Protein AF-A0A1N6N6V3-F1 (afdb_monomer)

pLDDT: mean 80.0, std 18.62, range [38.84, 97.12]

Structure (mmCIF, N/CA/C/O backbone):
data_AF-A0A1N6N6V3-F1
#
_entry.id   AF-A0A1N6N6V3-F1
#
loop_
_atom_site.group_PDB
_atom_site.id
_atom_site.type_symbol
_atom_site.label_atom_id
_atom_site.label_alt_id
_atom_site.label_comp_id
_atom_site.label_asym_id
_atom_site.label_entity_id
_atom_site.label_seq_id
_atom_site.pdbx_PDB_ins_code
_atom_site.Cartn_x
_atom_site.Cartn_y
_atom_site.Cartn_z
_atom_site.occupancy
_atom_site.B_iso_or_equiv
_atom_site.auth_seq_id
_atom_site.auth_comp_id
_atom_site.auth_asym_id
_atom_site.auth_atom_id
_atom_site.pdbx_PDB_model_num
ATOM 1 N N . MET A 1 1 ? -38.555 -11.543 -33.186 1.00 40.53 1 MET A N 1
ATOM 2 C CA . MET A 1 1 ? -37.165 -11.789 -32.745 1.00 40.53 1 MET A CA 1
ATOM 3 C C . MET A 1 1 ? -36.917 -10.928 -31.521 1.00 40.53 1 MET A C 1
ATOM 5 O O . MET A 1 1 ? -36.779 -9.720 -31.650 1.00 40.53 1 MET A O 1
ATOM 9 N N . SER A 1 2 ? -37.015 -11.528 -30.337 1.00 38.84 2 SER A N 1
ATOM 10 C CA . SER A 1 2 ? -36.972 -10.816 -29.059 1.00 38.84 2 SER A CA 1
ATOM 11 C C . SER A 1 2 ? -35.525 -10.613 -28.621 1.00 38.84 2 SER A C 1
ATOM 13 O O . SER A 1 2 ? -34.852 -11.569 -28.245 1.00 38.84 2 SER A O 1
ATOM 15 N N . SER A 1 3 ? -35.045 -9.372 -28.673 1.00 44.25 3 SER A N 1
ATOM 16 C CA . SER A 1 3 ? -33.745 -8.985 -28.124 1.00 44.25 3 SER A CA 1
ATOM 17 C C . SER A 1 3 ? -33.846 -8.945 -26.601 1.00 44.25 3 SER A C 1
ATOM 19 O O . SER A 1 3 ? -34.416 -8.023 -26.022 1.00 44.25 3 SER A O 1
ATOM 21 N N . THR A 1 4 ? -33.331 -9.984 -25.949 1.00 51.66 4 THR A N 1
ATOM 22 C CA . THR A 1 4 ? -33.247 -10.104 -24.492 1.00 51.66 4 THR A CA 1
ATOM 23 C C . THR A 1 4 ? -32.495 -8.923 -23.886 1.00 51.66 4 THR A C 1
ATOM 25 O O . THR A 1 4 ? -31.285 -8.770 -24.060 1.00 51.66 4 THR A O 1
ATOM 28 N N . ASN A 1 5 ? -33.249 -8.116 -23.144 1.00 47.41 5 ASN A N 1
ATOM 29 C CA . ASN A 1 5 ? -32.789 -7.097 -22.215 1.00 47.41 5 ASN A CA 1
ATOM 30 C C . ASN A 1 5 ? -31.842 -7.757 -21.193 1.00 47.41 5 ASN A C 1
ATOM 32 O O . ASN A 1 5 ? -32.288 -8.500 -20.320 1.00 47.41 5 ASN A O 1
ATOM 36 N N . LYS A 1 6 ? -30.526 -7.539 -21.313 1.00 55.72 6 LYS A N 1
ATOM 37 C CA . LYS A 1 6 ? -29.553 -7.977 -20.301 1.00 55.72 6 LYS A CA 1
ATOM 38 C C . LYS A 1 6 ? -29.685 -7.065 -19.086 1.00 55.72 6 LYS A C 1
ATOM 40 O O . LYS A 1 6 ? -28.981 -6.067 -18.958 1.00 55.72 6 LYS A O 1
ATOM 45 N N . THR A 1 7 ? -30.584 -7.419 -18.178 1.00 55.25 7 THR A N 1
ATOM 46 C CA . THR A 1 7 ? -30.611 -6.889 -16.816 1.00 55.25 7 THR A CA 1
ATOM 47 C C . THR A 1 7 ? -29.370 -7.371 -16.067 1.00 55.25 7 THR A C 1
ATOM 49 O O . THR A 1 7 ? -29.430 -8.306 -15.279 1.00 55.25 7 THR A O 1
ATOM 52 N N . SER A 1 8 ? -28.229 -6.720 -16.293 1.00 56.22 8 SER A N 1
ATOM 53 C CA . SER A 1 8 ? -27.065 -6.812 -15.405 1.00 56.22 8 SER A CA 1
ATOM 54 C C . SER A 1 8 ? -27.286 -5.912 -14.184 1.00 56.22 8 SER A C 1
ATOM 56 O O . SER A 1 8 ? -26.527 -4.985 -13.918 1.00 56.22 8 SER A O 1
ATOM 58 N N . ARG A 1 9 ? -28.379 -6.162 -13.461 1.00 57.53 9 ARG A N 1
ATOM 59 C CA . ARG A 1 9 ? -28.563 -5.708 -12.083 1.00 57.53 9 ARG A CA 1
ATOM 60 C C . ARG A 1 9 ? -28.093 -6.847 -11.193 1.00 57.53 9 ARG A C 1
ATOM 62 O O . ARG A 1 9 ? -28.920 -7.588 -10.682 1.00 57.53 9 ARG A O 1
ATOM 69 N N . ASP A 1 10 ? -26.785 -7.039 -11.070 1.00 54.03 10 ASP A N 1
ATOM 70 C CA . ASP A 1 10 ? -26.282 -7.936 -10.036 1.00 54.03 10 ASP A CA 1
ATOM 71 C C . ASP A 1 10 ? -24.847 -7.575 -9.626 1.00 54.03 10 ASP A C 1
ATOM 73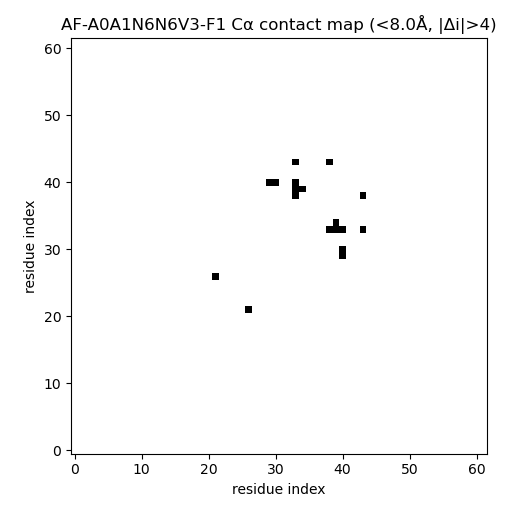 O O . ASP A 1 10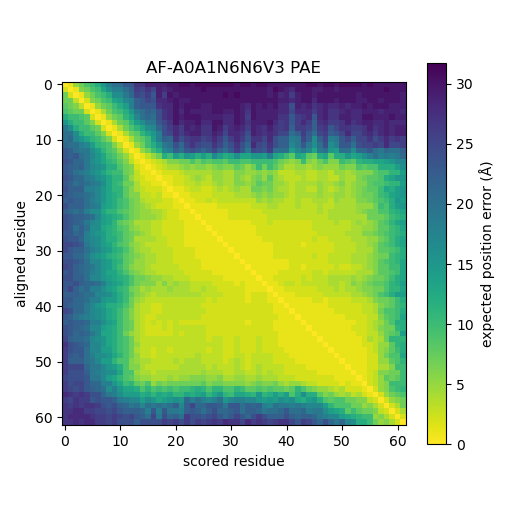 ? -23.929 -7.573 -10.446 1.00 54.03 10 ASP A O 1
ATOM 77 N N . ARG A 1 11 ? -24.698 -7.338 -8.314 1.00 57.00 11 ARG A N 1
ATOM 78 C CA . ARG A 1 11 ? -23.463 -7.253 -7.509 1.00 57.00 11 ARG A CA 1
ATOM 79 C C . ARG A 1 11 ? -22.704 -5.927 -7.530 1.00 57.00 11 ARG A C 1
ATOM 81 O O . ARG A 1 11 ? -21.588 -5.824 -8.039 1.00 57.00 11 ARG A O 1
ATOM 88 N N . HIS A 1 12 ? -23.231 -4.954 -6.788 1.00 56.44 12 HIS A N 1
ATOM 89 C CA . HIS A 1 12 ? -22.341 -4.083 -6.020 1.00 56.44 12 HIS A CA 1
ATOM 90 C C . HIS A 1 12 ? -21.521 -4.983 -5.080 1.00 56.44 12 HIS A C 1
ATOM 92 O O . HIS A 1 12 ? -22.049 -5.498 -4.102 1.00 56.44 12 HIS A O 1
ATOM 98 N N . ARG A 1 13 ? -20.259 -5.266 -5.420 1.00 61.19 13 ARG A N 1
ATOM 99 C CA . ARG A 1 13 ? -19.307 -5.852 -4.465 1.00 61.19 13 ARG A CA 1
ATOM 100 C C . ARG A 1 13 ? -19.095 -4.827 -3.347 1.00 61.19 13 ARG A C 1
ATOM 102 O O . ARG A 1 13 ? -18.931 -3.652 -3.668 1.00 61.19 13 ARG A O 1
ATOM 109 N N . ASP A 1 14 ? -18.999 -5.264 -2.090 1.00 74.88 14 ASP A N 1
ATOM 110 C CA . ASP A 1 14 ? -18.659 -4.440 -0.905 1.00 74.88 14 ASP A CA 1
ATOM 111 C C . ASP A 1 14 ? -17.220 -3.871 -0.939 1.00 74.88 14 ASP A C 1
ATOM 113 O O . ASP A 1 14 ? -16.567 -3.653 0.079 1.00 74.88 14 ASP A O 1
ATOM 117 N N . LEU A 1 15 ? -16.671 -3.676 -2.134 1.00 75.62 15 LEU A N 1
ATOM 118 C CA . LEU A 1 15 ? -15.312 -3.249 -2.388 1.00 75.62 15 LEU A CA 1
ATOM 119 C C . LEU A 1 15 ? -15.359 -1.891 -3.073 1.00 75.62 15 LEU A C 1
ATOM 121 O O . LEU A 1 15 ? -15.855 -1.755 -4.191 1.00 75.62 15 LEU A O 1
ATOM 125 N N . VAL A 1 16 ? -14.783 -0.892 -2.414 1.00 82.00 16 VAL A N 1
ATOM 126 C CA . VAL A 1 16 ? -14.533 0.416 -3.016 1.00 82.00 16 VAL A CA 1
ATOM 127 C C . VAL A 1 16 ? -13.164 0.385 -3.686 1.00 82.00 16 VAL A C 1
ATOM 129 O O . VAL A 1 16 ? -12.164 0.014 -3.069 1.00 82.00 16 VAL A O 1
ATOM 132 N N . GLN A 1 17 ? -13.103 0.787 -4.955 1.00 86.38 17 GLN A N 1
ATOM 133 C CA . GLN A 1 17 ? -11.831 1.014 -5.630 1.00 86.38 17 GLN A CA 1
ATOM 134 C C . GLN A 1 17 ? -11.337 2.427 -5.319 1.00 86.38 17 GLN A C 1
ATOM 136 O O . GLN A 1 17 ? -11.992 3.409 -5.660 1.00 86.38 17 GLN A O 1
ATOM 141 N N . MET A 1 18 ? -10.148 2.530 -4.729 1.00 84.00 18 MET A N 1
ATOM 142 C CA . MET A 1 18 ? -9.477 3.809 -4.513 1.00 84.00 18 MET A CA 1
ATOM 143 C C . MET A 1 18 ? -8.417 4.044 -5.585 1.00 84.00 18 MET A C 1
ATOM 145 O O . MET A 1 18 ? -7.682 3.133 -5.968 1.00 84.00 18 MET A O 1
ATOM 149 N N 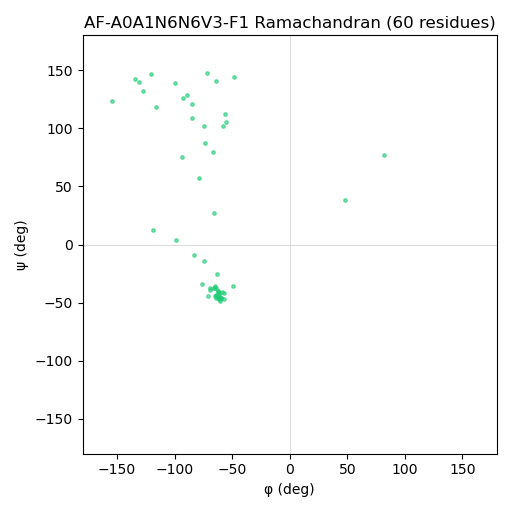. LYS A 1 19 ? -8.336 5.284 -6.064 1.00 88.12 19 LYS A N 1
ATOM 150 C CA . LYS A 1 19 ? -7.278 5.756 -6.959 1.00 88.12 19 LYS A CA 1
ATOM 151 C C . LYS A 1 19 ? -6.672 7.010 -6.348 1.00 88.12 19 LYS A C 1
ATOM 153 O O . LYS A 1 19 ? -7.407 7.904 -5.942 1.00 88.12 19 LYS A O 1
ATOM 158 N N . ALA A 1 20 ? -5.349 7.064 -6.294 1.00 85.06 20 ALA A N 1
ATOM 159 C CA . ALA A 1 20 ? -4.609 8.205 -5.778 1.00 85.06 20 ALA A CA 1
ATOM 160 C C . ALA A 1 20 ? -3.468 8.544 -6.733 1.00 85.06 20 ALA A C 1
ATOM 162 O O . ALA A 1 20 ? -2.827 7.654 -7.296 1.00 85.06 20 ALA A O 1
ATOM 163 N N . TRP A 1 21 ? -3.225 9.838 -6.898 1.00 92.12 21 TRP A N 1
ATOM 164 C CA . TRP A 1 21 ? -2.051 10.342 -7.591 1.00 92.12 21 TRP A CA 1
ATOM 165 C C . TRP A 1 21 ? -0.964 10.597 -6.558 1.00 92.12 21 TRP A C 1
ATOM 167 O O . TRP A 1 21 ? -1.195 11.286 -5.568 1.00 92.12 21 TRP A O 1
ATOM 177 N N . VAL A 1 22 ? 0.204 10.007 -6.781 1.00 90.19 22 VAL A N 1
ATOM 178 C CA . VAL A 1 22 ? 1.347 10.080 -5.871 1.00 90.19 22 VAL A CA 1
ATOM 179 C C . VAL A 1 22 ? 2.575 10.470 -6.698 1.00 90.19 22 VAL A C 1
ATOM 181 O O . VAL A 1 22 ? 2.707 9.967 -7.820 1.00 90.19 22 VAL A O 1
ATOM 184 N N . PRO A 1 23 ? 3.463 11.344 -6.188 1.00 97.12 23 PRO A N 1
ATOM 185 C CA . PRO A 1 23 ? 4.748 11.633 -6.819 1.00 97.12 23 PRO A CA 1
ATOM 186 C C . PRO A 1 23 ? 5.514 10.361 -7.197 1.00 97.12 23 PRO A C 1
ATOM 188 O O . PRO A 1 23 ? 5.460 9.358 -6.479 1.00 97.12 23 PRO A O 1
ATOM 191 N N . ALA A 1 24 ? 6.230 10.408 -8.322 1.00 95.62 24 ALA A N 1
ATOM 192 C CA . ALA A 1 24 ? 6.918 9.243 -8.878 1.00 95.62 24 ALA A CA 1
ATOM 193 C C . ALA A 1 24 ? 7.910 8.620 -7.883 1.00 95.62 24 ALA A C 1
ATOM 195 O O . ALA A 1 24 ? 7.909 7.401 -7.714 1.00 95.62 24 ALA A O 1
ATOM 196 N N . ASP A 1 25 ? 8.668 9.451 -7.168 1.00 96.88 25 ASP A N 1
ATOM 197 C CA . ASP A 1 25 ? 9.674 9.001 -6.201 1.00 96.88 25 ASP A CA 1
ATOM 198 C C . ASP A 1 25 ? 9.034 8.249 -5.029 1.00 96.88 25 ASP A C 1
ATOM 200 O O . ASP A 1 25 ? 9.453 7.147 -4.678 1.00 96.88 25 ASP A O 1
ATOM 204 N N . LEU A 1 26 ? 7.933 8.784 -4.493 1.00 94.62 26 LEU A N 1
ATOM 205 C CA . LEU A 1 26 ? 7.176 8.139 -3.419 1.00 94.62 26 LEU A CA 1
ATOM 206 C C . LEU A 1 26 ? 6.540 6.826 -3.885 1.00 94.62 26 LEU A C 1
ATOM 208 O O . LEU A 1 26 ? 6.514 5.849 -3.139 1.00 94.62 26 LEU A O 1
ATOM 212 N N . LYS A 1 27 ? 6.055 6.770 -5.131 1.00 94.00 27 LYS A N 1
ATOM 213 C CA . LYS A 1 27 ? 5.549 5.526 -5.720 1.00 94.00 27 LYS A CA 1
ATOM 214 C C . LYS A 1 27 ? 6.663 4.482 -5.849 1.00 94.00 27 LYS A C 1
ATOM 216 O O . LYS A 1 27 ? 6.424 3.316 -5.542 1.00 94.00 27 LYS A O 1
ATOM 221 N N . ALA A 1 28 ? 7.853 4.875 -6.298 1.00 95.38 28 ALA A N 1
ATOM 222 C CA . ALA A 1 28 ? 8.991 3.972 -6.464 1.00 95.38 28 ALA A CA 1
ATOM 223 C C . ALA A 1 28 ? 9.474 3.411 -5.119 1.00 95.38 28 ALA A C 1
ATOM 225 O O . ALA A 1 28 ? 9.678 2.199 -4.981 1.00 95.38 28 ALA A O 1
ATOM 226 N N . GLU A 1 29 ? 9.582 4.270 -4.105 1.00 96.12 29 GLU A N 1
ATOM 227 C CA . GLU A 1 29 ? 9.918 3.850 -2.747 1.00 96.12 29 GLU A CA 1
ATOM 228 C C . GLU A 1 29 ? 8.857 2.893 -2.189 1.00 96.12 29 GLU A C 1
ATOM 230 O O . GLU A 1 29 ? 9.180 1.831 -1.653 1.00 96.12 29 GLU A O 1
ATOM 235 N N . PHE A 1 30 ? 7.578 3.226 -2.373 1.00 94.25 30 PHE A N 1
ATOM 236 C CA . PHE A 1 30 ? 6.470 2.394 -1.922 1.00 94.25 30 PHE A CA 1
ATOM 237 C C . PHE A 1 30 ? 6.498 0.997 -2.555 1.00 94.25 30 PHE A C 1
ATOM 239 O O . PHE A 1 30 ? 6.391 -0.001 -1.843 1.00 94.25 30 PHE A O 1
ATOM 246 N N . VAL A 1 31 ? 6.707 0.906 -3.873 1.00 94.38 31 VAL A N 1
ATOM 247 C CA . VAL A 1 31 ? 6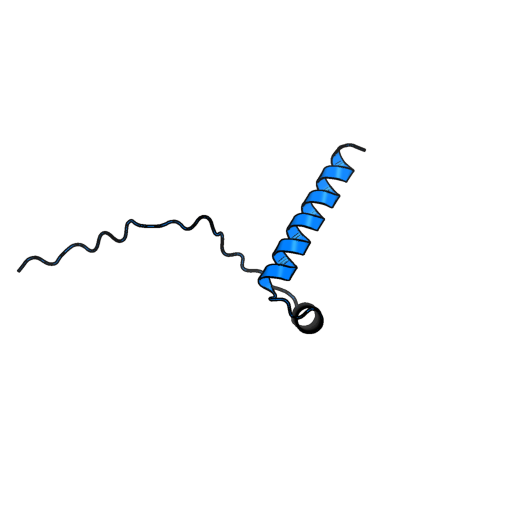.827 -0.379 -4.582 1.00 94.38 31 VAL A CA 1
ATOM 248 C C . VAL A 1 31 ? 8.016 -1.184 -4.058 1.00 94.38 31 VAL A C 1
ATOM 250 O O . VAL A 1 31 ? 7.870 -2.374 -3.788 1.00 94.38 31 VAL A O 1
ATOM 253 N N . THR A 1 32 ? 9.164 -0.540 -3.840 1.00 96.38 32 THR A N 1
ATOM 254 C CA . THR A 1 32 ? 10.346 -1.197 -3.260 1.00 96.38 32 THR A CA 1
ATOM 255 C C . THR A 1 32 ? 10.028 -1.811 -1.897 1.00 96.38 32 THR A C 1
ATOM 257 O O . THR A 1 32 ? 10.332 -2.977 -1.655 1.00 96.38 32 THR A O 1
ATOM 260 N N . ARG A 1 33 ? 9.352 -1.061 -1.018 1.00 94.81 33 ARG A N 1
ATOM 261 C CA . ARG A 1 33 ? 8.949 -1.549 0.310 1.00 94.81 33 ARG A CA 1
ATOM 262 C C . ARG A 1 33 ? 7.939 -2.693 0.243 1.00 94.81 33 ARG A C 1
ATOM 264 O O . ARG A 1 33 ? 8.013 -3.582 1.087 1.00 94.81 33 ARG A O 1
ATOM 271 N N . CYS A 1 34 ? 7.019 -2.676 -0.723 1.00 96.12 34 CYS A N 1
ATOM 272 C CA . CYS A 1 34 ? 6.072 -3.774 -0.940 1.00 96.12 34 CYS A CA 1
ATOM 273 C C . CYS A 1 34 ? 6.806 -5.057 -1.344 1.00 96.12 34 CYS A C 1
ATOM 275 O O . CYS A 1 34 ? 6.582 -6.105 -0.746 1.00 96.12 34 CYS A O 1
ATOM 277 N N . ASN A 1 35 ? 7.747 -4.946 -2.286 1.00 95.31 35 ASN A N 1
ATOM 278 C CA . ASN A 1 35 ? 8.538 -6.078 -2.767 1.00 95.31 35 ASN A CA 1
ATOM 279 C C . ASN A 1 35 ? 9.397 -6.698 -1.656 1.00 95.31 35 ASN A C 1
ATOM 281 O O . ASN A 1 35 ? 9.487 -7.915 -1.562 1.00 95.31 35 ASN A O 1
ATOM 285 N N . LEU A 1 36 ? 9.996 -5.876 -0.785 1.00 95.62 36 LEU A N 1
ATOM 286 C CA . LEU A 1 36 ? 10.781 -6.363 0.360 1.00 95.62 36 LEU A CA 1
ATOM 287 C C . LEU A 1 36 ? 9.951 -7.165 1.372 1.00 95.62 36 LEU A C 1
ATOM 289 O O . LEU A 1 36 ? 10.507 -7.971 2.1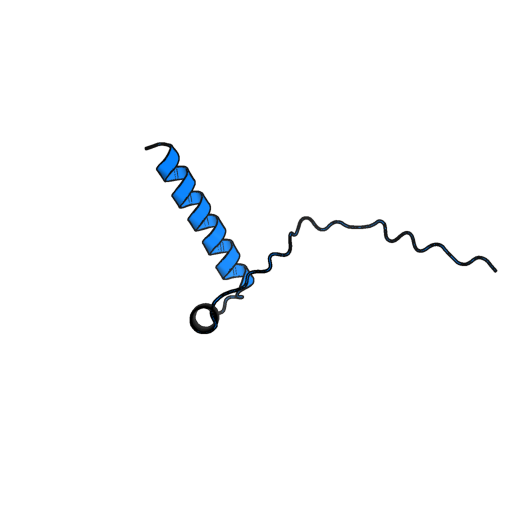10 1.00 95.62 36 LEU A O 1
ATOM 293 N N . GLN A 1 37 ? 8.644 -6.919 1.429 1.00 93.56 37 GLN A N 1
ATOM 294 C CA . GLN A 1 37 ? 7.717 -7.573 2.352 1.00 93.56 37 GLN A CA 1
ATOM 295 C C . GLN A 1 37 ? 6.942 -8.723 1.695 1.00 93.56 37 GLN A C 1
ATOM 297 O O . GLN A 1 37 ? 6.058 -9.279 2.338 1.00 93.56 37 GLN A O 1
ATOM 302 N N . ASP A 1 38 ? 7.241 -9.040 0.428 1.00 96.00 38 ASP A N 1
ATOM 303 C CA . ASP A 1 38 ? 6.486 -9.993 -0.398 1.00 96.00 38 ASP A CA 1
ATOM 304 C C . ASP A 1 38 ? 4.963 -9.746 -0.347 1.00 96.00 38 ASP A C 1
ATOM 306 O O . ASP A 1 38 ? 4.140 -10.657 -0.281 1.00 96.00 38 ASP A O 1
ATOM 310 N N . ALA A 1 39 ? 4.579 -8.465 -0.316 1.00 94.38 39 ALA A N 1
ATOM 311 C CA . ALA A 1 39 ? 3.204 -8.031 -0.113 1.00 94.38 39 ALA A CA 1
ATOM 312 C C . ALA A 1 39 ? 2.709 -7.204 -1.298 1.00 94.38 39 ALA A C 1
ATOM 314 O O . ALA A 1 39 ? 3.453 -6.427 -1.905 1.00 94.38 39 ALA A O 1
ATOM 315 N N . SER A 1 40 ? 1.415 -7.309 -1.612 1.00 94.12 40 SER A N 1
ATOM 316 C CA . SER A 1 40 ? 0.835 -6.465 -2.649 1.00 94.12 40 SER A CA 1
ATOM 317 C C . SER A 1 40 ? 0.713 -5.016 -2.168 1.00 94.12 40 SER A C 1
ATOM 319 O O . SER A 1 40 ? 0.402 -4.737 -1.008 1.00 94.12 40 SER A O 1
ATOM 321 N N . ALA A 1 41 ? 0.861 -4.071 -3.097 1.00 91.06 41 ALA A N 1
ATOM 322 C CA . ALA A 1 41 ? 0.600 -2.651 -2.857 1.00 91.06 41 ALA A CA 1
ATOM 323 C C . ALA A 1 41 ? -0.767 -2.395 -2.194 1.00 91.06 41 ALA A C 1
ATOM 325 O O . ALA A 1 41 ? -0.906 -1.501 -1.359 1.00 91.06 41 ALA A O 1
ATOM 326 N N . SER A 1 42 ? -1.780 -3.187 -2.558 1.00 90.62 42 SER A N 1
ATOM 327 C CA . SER A 1 42 ? -3.126 -3.053 -1.999 1.00 90.62 42 SER A CA 1
ATOM 328 C C . SER A 1 42 ? -3.179 -3.472 -0.533 1.00 90.62 42 SER A C 1
ATOM 330 O O . SER A 1 42 ? -3.855 -2.812 0.253 1.00 90.62 42 SER A O 1
ATOM 332 N N . ASP A 1 43 ? -2.471 -4.535 -0.157 1.00 92.50 43 ASP A N 1
ATOM 333 C CA . ASP A 1 43 ? -2.472 -5.045 1.216 1.00 92.50 43 ASP A CA 1
ATOM 334 C C . ASP A 1 43 ? -1.728 -4.092 2.147 1.00 92.50 43 ASP A C 1
ATOM 336 O O . ASP A 1 43 ? -2.250 -3.717 3.199 1.00 92.50 43 ASP A O 1
ATOM 340 N N . VAL A 1 44 ? -0.567 -3.600 1.702 1.00 92.88 44 VAL A N 1
ATOM 341 C CA . VAL A 1 44 ? 0.212 -2.606 2.449 1.00 92.88 44 VAL A CA 1
ATOM 342 C C . VAL A 1 44 ? -0.601 -1.323 2.647 1.00 92.88 44 VAL A C 1
ATOM 344 O O . VAL A 1 44 ? -0.702 -0.829 3.770 1.00 92.88 44 VAL A O 1
ATOM 347 N N . MET A 1 45 ? -1.254 -0.801 1.598 1.00 91.88 45 MET A N 1
ATOM 348 C CA . MET A 1 45 ? -2.096 0.398 1.725 1.00 91.88 45 MET A CA 1
ATOM 349 C C . MET A 1 45 ? -3.271 0.199 2.686 1.00 91.88 45 MET A C 1
ATOM 351 O O . MET A 1 45 ? -3.542 1.086 3.494 1.00 91.88 45 MET A O 1
ATOM 355 N N . ARG A 1 46 ? -3.956 -0.953 2.646 1.00 91.75 46 ARG A N 1
ATOM 356 C CA . ARG A 1 46 ? -5.048 -1.251 3.589 1.00 91.75 46 ARG A CA 1
ATOM 357 C C . ARG A 1 46 ? -4.545 -1.273 5.031 1.00 91.75 46 ARG A C 1
ATOM 359 O O . ARG A 1 46 ? -5.171 -0.655 5.890 1.00 91.75 46 ARG A O 1
ATOM 366 N N . GLY A 1 47 ? -3.410 -1.924 5.287 1.00 92.62 47 GLY A N 1
ATOM 367 C CA . GLY A 1 47 ? -2.791 -1.958 6.614 1.00 92.62 47 GLY A CA 1
ATOM 368 C C . GLY A 1 47 ? -2.440 -0.560 7.130 1.00 92.62 47 GLY A C 1
ATOM 369 O O . GLY A 1 47 ? -2.791 -0.206 8.256 1.00 92.62 47 GLY A O 1
ATOM 370 N N . LEU A 1 48 ? -1.833 0.273 6.280 1.00 91.81 48 LEU A N 1
ATOM 371 C CA . LEU A 1 48 ? -1.508 1.662 6.616 1.00 91.81 48 LEU A CA 1
ATOM 372 C C . LEU A 1 48 ? -2.75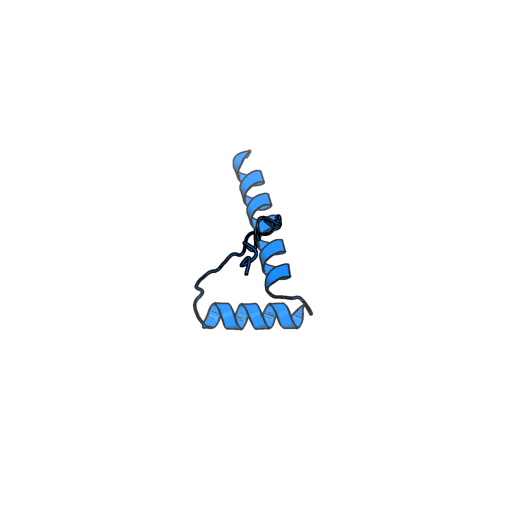7 2.503 6.903 1.00 91.81 48 LEU A C 1
ATOM 374 O O . LEU A 1 48 ? -2.749 3.293 7.845 1.00 91.81 48 LEU A O 1
ATOM 378 N N . MET A 1 49 ? -3.840 2.322 6.141 1.00 92.19 49 MET A N 1
ATOM 379 C CA . MET A 1 49 ? -5.107 3.015 6.398 1.00 92.19 49 MET A CA 1
ATOM 380 C C . MET A 1 49 ? -5.694 2.638 7.761 1.00 92.19 49 MET A C 1
ATOM 382 O O . MET A 1 49 ? -6.093 3.526 8.512 1.00 92.19 49 MET A O 1
ATOM 386 N N . VAL A 1 50 ? -5.705 1.347 8.111 1.00 93.88 50 VAL A N 1
ATOM 387 C CA . VAL A 1 50 ? -6.176 0.879 9.426 1.00 93.88 50 VAL A CA 1
ATOM 388 C C . VAL A 1 50 ? -5.324 1.472 10.549 1.00 93.88 50 VAL A C 1
ATOM 390 O O . VAL A 1 50 ? -5.871 2.022 11.505 1.00 93.88 50 VAL A O 1
ATOM 393 N N . ALA A 1 51 ? -3.996 1.431 10.416 1.00 93.62 51 ALA A N 1
ATOM 394 C CA . ALA A 1 51 ? -3.078 1.988 11.406 1.00 93.62 51 ALA A CA 1
ATOM 395 C C . ALA A 1 51 ? -3.243 3.509 11.567 1.00 93.62 51 ALA A C 1
ATOM 397 O O . ALA A 1 51 ? -3.261 4.018 12.687 1.00 93.62 51 ALA A O 1
ATOM 398 N N . PHE A 1 52 ? -3.414 4.238 10.460 1.00 92.94 52 PHE A N 1
ATOM 399 C CA . PHE A 1 52 ? -3.652 5.679 10.479 1.00 92.94 52 PHE A CA 1
ATOM 400 C C . PHE A 1 52 ? -4.958 6.027 11.196 1.00 92.94 52 PHE A C 1
ATOM 402 O O . PHE A 1 52 ? -4.971 6.913 12.051 1.00 92.94 52 PHE A O 1
ATOM 409 N N . ILE A 1 53 ? -6.045 5.312 10.891 1.00 92.81 53 ILE A N 1
ATOM 410 C CA . ILE A 1 53 ? -7.336 5.504 11.560 1.00 92.81 53 ILE A CA 1
ATOM 411 C C . ILE A 1 53 ? -7.193 5.228 13.058 1.00 92.81 53 ILE A C 1
ATOM 413 O O . ILE A 1 53 ? -7.570 6.080 13.859 1.00 92.81 53 ILE A O 1
ATOM 417 N N . ALA A 1 54 ? -6.583 4.102 13.440 1.00 92.25 54 ALA A N 1
ATOM 418 C CA . ALA A 1 54 ? -6.363 3.744 14.840 1.00 92.25 54 ALA A CA 1
ATOM 419 C C . ALA A 1 54 ? -5.525 4.794 15.592 1.00 92.25 54 ALA A C 1
ATOM 421 O O . ALA A 1 54 ? -5.835 5.162 16.722 1.00 92.25 54 ALA A O 1
ATOM 422 N N . GLN A 1 55 ? -4.485 5.343 14.961 1.00 92.12 55 GLN A N 1
ATOM 423 C CA . GLN A 1 55 ? -3.678 6.404 15.562 1.00 92.12 55 GLN A CA 1
ATOM 424 C C . GLN A 1 55 ? -4.481 7.701 15.769 1.00 92.12 55 GLN A C 1
ATOM 426 O O . GLN A 1 55 ? -4.276 8.419 16.751 1.00 92.12 55 GLN A O 1
ATOM 431 N N . LYS A 1 56 ? -5.374 8.034 14.832 1.00 83.50 56 LYS A N 1
ATOM 432 C CA . LYS A 1 56 ? -6.181 9.260 14.879 1.00 83.50 56 LYS A CA 1
ATOM 433 C C . LYS A 1 56 ? -7.333 9.169 15.872 1.00 83.50 56 LYS A C 1
ATOM 435 O O . LYS A 1 56 ? -7.628 10.172 16.513 1.00 83.50 56 LYS A O 1
ATOM 440 N N . THR A 1 57 ? -7.935 7.996 16.044 1.00 75.69 57 THR A N 1
ATOM 441 C CA . THR A 1 57 ? -8.985 7.781 17.049 1.00 75.69 57 THR A CA 1
ATOM 442 C C . THR A 1 57 ? -8.429 7.833 18.470 1.00 75.69 57 THR A C 1
ATOM 444 O O . THR A 1 57 ? -9.051 8.438 19.336 1.00 75.69 57 THR A O 1
ATOM 447 N N . VAL A 1 58 ? -7.223 7.306 18.708 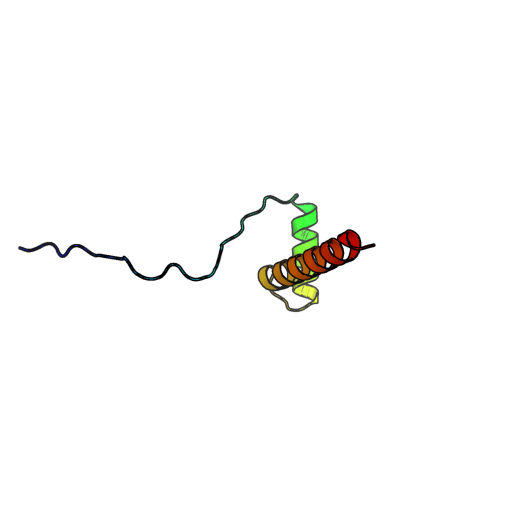1.00 61.47 58 VAL A N 1
ATOM 448 C CA . VAL A 1 58 ? -6.566 7.370 20.029 1.00 61.47 58 VAL A CA 1
ATOM 449 C C . VAL A 1 58 ? -6.239 8.810 20.447 1.00 61.47 58 VAL A C 1
ATOM 451 O O . VAL A 1 58 ? -6.396 9.158 21.612 1.00 61.47 58 VAL A O 1
ATOM 454 N N . LYS A 1 59 ? -5.838 9.681 19.512 1.00 55.84 59 LYS A N 1
ATOM 455 C CA . LYS A 1 59 ? -5.552 11.098 19.812 1.00 55.84 59 LYS A CA 1
ATOM 456 C C . LYS A 1 59 ? -6.792 11.972 20.036 1.00 55.84 59 LYS 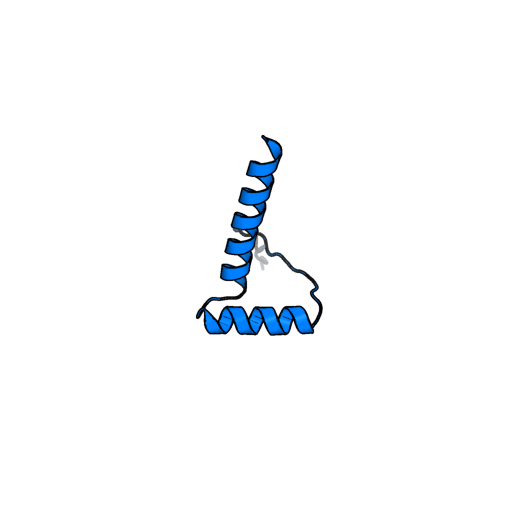A C 1
ATOM 458 O O . LYS A 1 59 ? -6.636 13.086 20.512 1.00 55.84 59 LYS A O 1
ATOM 463 N N . ALA A 1 60 ? -7.991 11.514 19.680 1.00 56.97 60 ALA A N 1
ATOM 464 C CA . ALA A 1 60 ? -9.221 12.298 19.839 1.00 56.97 60 ALA A CA 1
ATOM 465 C C . ALA A 1 60 ? -9.831 12.210 21.254 1.00 56.97 60 ALA A C 1
ATOM 467 O O . ALA A 1 60 ? -10.767 12.944 21.558 1.00 56.97 60 ALA A O 1
ATOM 468 N N . HIS A 1 61 ? -9.309 11.322 22.106 1.00 46.94 61 HIS A N 1
ATOM 469 C CA . HIS A 1 61 ? -9.788 11.079 23.472 1.00 46.94 61 HIS A CA 1
ATOM 470 C C . HIS A 1 61 ? -8.736 11.376 24.557 1.00 46.94 61 HIS A C 1
ATOM 472 O O . HIS A 1 61 ? -8.930 10.975 25.704 1.00 46.94 61 HIS A O 1
ATOM 478 N N . ALA A 1 62 ? -7.634 12.042 24.198 1.00 45.62 62 ALA A N 1
ATOM 479 C CA . ALA A 1 62 ? -6.562 12.445 25.109 1.00 45.62 62 ALA A CA 1
ATOM 480 C C . ALA A 1 62 ? -6.558 13.962 25.321 1.00 45.62 62 ALA A C 1
ATOM 482 O O . ALA A 1 62 ? -6.824 14.684 24.332 1.00 45.62 62 ALA A O 1
#

Organism: NCBI:txid34027

Mean predicted aligned error: 11.04 Å

Sequence (62 aa):
MSSTNKTSRDRHRDLVQMKAWVPADLKAEFVTRCNLQDASASDVMRGLMVAFIAQKTVKAHA

Solvent-accessible surface area (backbone atoms only — not comparable to full-atom values): 4160 Å² total; per-residue (Å²): 136,84,81,78,80,80,78,82,81,78,74,88,62,100,65,84,88,84,86,83,90,70,60,69,66,61,49,53,52,50,51,51,57,22,60,78,66,80,41,55,69,68,57,54,51,52,52,50,51,53,52,51,50,54,57,52,58,59,60,73,79,107

Radius of gyration: 19.54 Å; Cα contacts (8 Å, |Δi|>4): 9; chains: 1; bounding box: 48×24×58 Å

Nearest PDB structures (foldseek):
  7vp2-assembly1_B  TM=5.656E-01  e=4.005E+00  Arabidopsis thaliana

Foldseek 3Di:
DDDDDPPPPDDPDPDDDDDDDDDPVVVVVLVVVCVVVVHDSVVVVVVVVVVVVVVVVVVVVD

Secondary structure (DSSP, 8-state):
-------------S-PPP-----HHHHHHHHHHHHHTT--HHHHHHHHHHHHHHHHHHHTT-

=== Feature glossary ===
Legend for the data blocks above and below:

— What the protein is —

Sequence gives the chain of amino acids in standard one-letter code (A=alanine, C=cysteine, …, Y=tyrosine), read N→C. It is the only feature that is directly encoded by the gene; all structural features are derived from the folded form of this sequence.

The annotation block draws on four external resources. InterPro: which protein families and domains the sequence belongs to. GO: standardized terms for what the protein does, what process it participates in, and where in the cell it acts. CATH: which structural fold it has in the CATH hierarchy. Organism: the species of origin.

— Where its atoms are —

Atomic coordinates in PDBx/mmCIF format — the same representation the Protein Data Bank distributes. Each line of the _atom_site loop places one backbone atom in Cartesian space (units: ångströms, origin: arbitrary).

Six rendered views show the 3D structure from the faces of a cube — i.e. along ±x, ±y, ±z. Rendering representation is drawn randomly per protein from cartoon (secondary-structure ribbons), sticks (backbone bonds), or molecular surface; coloring is 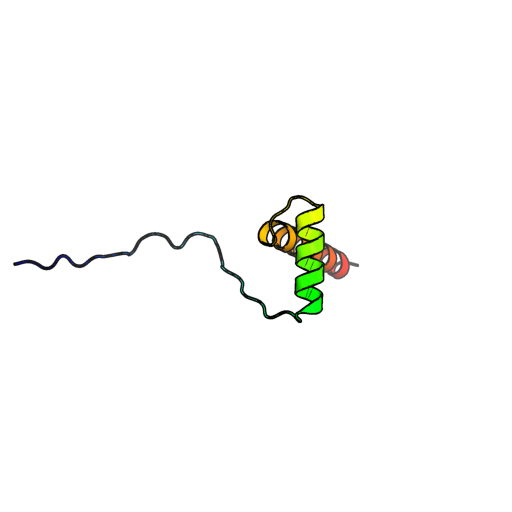either N→C rainbow (blue at the N-terminus through red at the C-terminus) or one color per chain.

— Local backbone conformation —

DSSP 8-state secondary structure assigns each residue one of H (α-helix), G (3₁₀-helix), I (π-helix), E (extended β-strand), B (isolated β-bridge), T (hydrogen-bonded turn), S (bend), or '-' (coil). The assignment is computed from backbone hydrogen-bond geometry via the Kabsch–Sander algorithm.

P-SEA three-state annotation labels each residue as helix, strand, or coil based purely on the geometry of the Cα trace. It serves as a fallback when the full backbone (and thus DSSP) is unavailable.

φ (phi) and ψ (psi) are the two rotatable backbone dihedrals per residue: φ is the C(i-1)–N–Cα–C torsion, ψ is the N–Cα–C–N(i+1) torsion, both in degrees on (−180°, 180°]. α-helical residues cluster near (−60°, −45°); β-strand residues near (−120°, +130°). A Ramachandran plot is simply a scatter of (φ, ψ) for every residue.

— Global shape and packing —

Radius of gyration (Rg) is the root-mean-square distance of Cα atoms from their centroid — a single number for overall size and compactness. A globular domain of N residues has Rg ≈ 2.2·N^0.38 Å; an extended or disordered chain has a much larger Rg. The Cα contact count is the number of residue pairs whose Cα atoms are within 8 Å and are more than four positions apart in sequence — a standard proxy for tertiary packing density. The bounding box is the smallest axis-aligned box enclosing all Cα atoms.

Accessible surface area quantifies burial. A residue with SASA near zero is packed into the hydrophobic core; one with SASA >100 Å² sits on the surface. Computed here via the Shrake–Rupley numerical algorithm with a 1.4 Å probe.

The contact map is a binary N×N matrix image: pixel (i, j) is dark where Cα_i and Cα_j are within 8 Å and |i−j|>4. Because the |i−j|>4 filter removes local helical contacts, off-diagonal stripes parallel to the main diagonal indicate parallel β-sheets; stripes perpendicular to it indicate antiparallel β-sheets. The Ramachandran plot scatters every residue's (φ, ψ) pair against the sterically allowed regions. The PAE heatmap renders the predicted-aligned-error matrix.

— Structural neighborhood —

A 3Di character summarizes, for each residue, the relative orientation of the Cα frame of its nearest spatial neighbor. Because it encodes fold topology rather than chemistry, 3Di alignments detect remote structural similarity that sequence alignment misses.

Structural nearest neighbors (via Foldseek easy-search vs the PDB). Reported per hit: target PDB id, E-value, and alignment TM-score. A TM-score above ~0.5 is the conventional threshold for 'same fold'.

— Confidence and disorder —

For AlphaFold models, the B-factor field carries pLDDT — the model's own estimate of local accuracy on a 0–100 scale. Regions with pLDDT<50 should be treated as essentially unmodeled; they often correspond to intrinsically disordered segments.

B-factor (Debye–Waller factor) reflects atomic displacement in the crystal lattice. It is an experimental observable (units Å²), not a prediction; low values mean the atom is pinned down, high values mean it moves or is heterogeneous across the crystal.

Predicted Aligned Error (PAE) is an AlphaFold confidence matrix: entry (i, j) is the expected error in the position of residue j, in ångströms, when the prediction is superimposed on the true structure at residue i. Low PAE within a block of residues means that block is internally rigid and well-predicted; high PAE between two blocks means their relative placement is uncertain even if each block individually is confident.